Protein AF-Q684I2-F1 (afdb_monomer_lite)

Radius of gyration: 29.31 Å; chains: 1; bounding box: 50×59×82 Å

Foldseek 3Di:
DDPPPDDPDDPVRVVVVVVVVVVVVVPPPPPPPDDDDDDDDQDPDPPQPDPVSCVQSPPDDVPDDPDHPVVVCCCVPPVLVVVVVLVVVLLVVLVVDPPVVVSVVVVVVQVVQCVVDVNSVVLVVDPVNVVSRD

Organism: NCBI:txid284527

pLDDT: mean 80.52, std 16.26, range [40.41, 97.25]

Structure (mmCIF, N/CA/C/O backbone):
data_AF-Q684I2-F1
#
_entry.id   AF-Q684I2-F1
#
loop_
_atom_site.group_PDB
_atom_site.id
_atom_site.type_symbol
_atom_site.label_atom_id
_atom_site.label_alt_id
_atom_site.label_comp_id
_atom_site.label_asym_id
_atom_site.label_entity_id
_atom_site.label_seq_id
_atom_site.pdbx_PDB_ins_code
_atom_site.Cartn_x
_atom_site.Cartn_y
_atom_site.Cartn_z
_atom_site.occupancy
_atom_site.B_iso_or_equiv
_atom_site.auth_seq_id
_atom_site.auth_comp_id
_atom_site.auth_asym_id
_atom_site.auth_atom_id
_atom_site.pdbx_PDB_model_num
ATOM 1 N N . PHE A 1 1 ? 10.988 43.249 -61.646 1.00 43.66 1 PHE A N 1
ATOM 2 C CA . PHE A 1 1 ? 10.033 43.905 -60.737 1.00 43.66 1 PHE A CA 1
ATOM 3 C C . PHE A 1 1 ? 9.117 42.826 -60.209 1.00 43.66 1 PHE A C 1
ATOM 5 O O . PHE A 1 1 ? 8.347 42.276 -60.983 1.00 43.66 1 PHE A O 1
ATOM 12 N N . ASP A 1 2 ? 9.313 42.438 -58.954 1.00 40.41 2 ASP A N 1
ATOM 13 C CA . ASP A 1 2 ? 8.571 41.351 -58.323 1.00 40.41 2 ASP A CA 1
ATOM 14 C C . ASP A 1 2 ? 7.227 41.898 -57.821 1.00 40.41 2 ASP A C 1
ATOM 16 O O . ASP A 1 2 ? 7.178 42.724 -56.909 1.00 40.41 2 ASP A O 1
ATOM 20 N N . THR A 1 3 ? 6.132 41.533 -58.488 1.00 49.19 3 THR A N 1
ATOM 21 C CA . THR A 1 3 ? 4.787 42.095 -58.261 1.00 49.19 3 THR A CA 1
ATOM 22 C C . THR A 1 3 ? 4.098 41.551 -57.007 1.00 49.19 3 THR A C 1
ATOM 24 O O . THR A 1 3 ? 2.927 41.843 -56.779 1.00 49.19 3 THR A O 1
ATOM 27 N N . LEU A 1 4 ? 4.795 40.756 -56.190 1.00 54.59 4 LEU A N 1
ATOM 28 C CA . LEU A 1 4 ? 4.230 40.108 -55.004 1.00 54.59 4 LEU A CA 1
ATOM 29 C C . LEU A 1 4 ? 4.723 40.694 -53.672 1.00 54.59 4 LEU A C 1
ATOM 31 O O . LEU A 1 4 ? 4.200 40.323 -52.626 1.00 54.59 4 LEU A O 1
ATOM 35 N N . ALA A 1 5 ? 5.668 41.638 -53.689 1.00 51.72 5 ALA A N 1
ATOM 36 C CA . ALA A 1 5 ? 6.319 42.117 -52.467 1.00 51.72 5 ALA A CA 1
ATOM 37 C C . ALA A 1 5 ? 5.494 43.110 -51.615 1.00 51.72 5 ALA A C 1
ATOM 39 O O . ALA A 1 5 ? 5.886 43.381 -50.487 1.00 51.72 5 ALA A O 1
ATOM 40 N N . ASN A 1 6 ? 4.357 43.628 -52.103 1.00 52.03 6 ASN A N 1
ATOM 41 C CA . ASN A 1 6 ? 3.566 44.661 -51.409 1.00 52.03 6 ASN A CA 1
ATOM 42 C C . ASN A 1 6 ? 2.063 44.330 -51.332 1.00 52.03 6 ASN A C 1
ATOM 44 O O . ASN A 1 6 ? 1.220 45.148 -51.697 1.00 52.03 6 ASN A O 1
ATOM 48 N N . LYS A 1 7 ? 1.691 43.133 -50.863 1.00 59.06 7 LYS A N 1
ATOM 49 C CA . LYS A 1 7 ? 0.329 42.920 -50.340 1.00 59.06 7 LYS A CA 1
ATOM 50 C C . LYS A 1 7 ? 0.320 43.265 -48.852 1.00 59.06 7 LYS A C 1
ATOM 52 O O . LYS A 1 7 ? 0.638 42.429 -48.012 1.00 59.06 7 LYS A O 1
ATOM 57 N N . GLU A 1 8 ? -0.024 44.509 -48.530 1.00 61.91 8 GLU A N 1
ATOM 58 C CA . GLU A 1 8 ? -0.420 44.869 -47.168 1.00 61.91 8 GLU A CA 1
ATOM 59 C C . GLU A 1 8 ? -1.739 44.163 -46.846 1.00 61.91 8 GLU A C 1
ATOM 61 O O . GLU A 1 8 ? -2.807 44.543 -47.320 1.00 61.91 8 GLU A O 1
ATOM 66 N N . TYR A 1 9 ? -1.654 43.093 -46.062 1.00 63.72 9 TYR A N 1
ATOM 67 C CA . TYR A 1 9 ? -2.827 42.454 -45.482 1.00 63.72 9 TYR A CA 1
ATOM 68 C C . TYR A 1 9 ? -3.513 43.436 -44.527 1.00 63.72 9 TYR A C 1
ATOM 70 O O . TYR A 1 9 ? -2.856 44.014 -43.650 1.00 63.72 9 TYR A O 1
ATOM 78 N N . THR A 1 10 ? -4.826 43.611 -44.678 1.00 72.50 10 THR A N 1
ATOM 79 C CA . THR A 1 10 ? -5.649 44.351 -43.714 1.00 72.50 10 THR A CA 1
ATOM 80 C C . THR A 1 10 ? -5.561 43.701 -42.333 1.00 72.50 10 THR A C 1
ATOM 82 O O . THR A 1 10 ? -5.266 42.511 -42.207 1.00 72.50 10 THR A O 1
ATOM 85 N N . ALA A 1 11 ? -5.807 44.483 -41.277 1.00 71.44 11 ALA A N 1
ATOM 86 C CA . ALA A 1 11 ? -5.711 44.013 -39.892 1.00 71.44 11 ALA A CA 1
ATOM 87 C C . ALA A 1 11 ? -6.534 42.733 -39.641 1.00 71.44 11 ALA A C 1
ATOM 89 O O . ALA A 1 11 ? -6.063 41.820 -38.971 1.00 71.44 11 ALA A O 1
ATOM 90 N N . GLU A 1 12 ? -7.706 42.633 -40.270 1.00 71.62 12 GLU A N 1
ATOM 91 C CA . GLU A 1 12 ? -8.587 41.462 -40.206 1.00 71.62 12 GLU A CA 1
ATOM 92 C C . GLU A 1 12 ? -7.942 40.215 -40.828 1.00 71.62 12 GLU A C 1
ATOM 94 O O . GLU A 1 12 ? -7.958 39.150 -40.225 1.00 71.62 12 GLU A O 1
ATOM 99 N N . GLN A 1 13 ? -7.285 40.347 -41.985 1.00 74.19 13 GLN A N 1
ATOM 100 C CA . GLN A 1 13 ? -6.616 39.224 -42.652 1.00 74.19 13 GLN A CA 1
ATOM 101 C C . GLN A 1 13 ? -5.395 38.734 -41.870 1.00 74.19 13 GLN A C 1
ATOM 103 O O . GLN A 1 13 ? -5.129 37.535 -41.831 1.00 74.19 13 GLN A O 1
ATOM 108 N N . LYS A 1 14 ? -4.664 39.649 -41.218 1.00 75.75 14 LYS A N 1
ATOM 109 C CA . LYS A 1 14 ? -3.560 39.280 -40.322 1.00 75.75 14 LYS A CA 1
ATOM 110 C C . LYS A 1 14 ? -4.067 38.517 -39.102 1.00 75.75 14 LYS A C 1
ATOM 112 O O . LYS A 1 14 ? -3.460 37.519 -38.733 1.00 75.75 14 LYS A O 1
ATOM 117 N N . GLN A 1 15 ? -5.191 38.951 -38.530 1.00 74.31 15 GLN A N 1
ATOM 118 C CA . GLN A 1 15 ? -5.810 38.284 -37.390 1.00 74.31 15 GLN A CA 1
ATOM 119 C C . GLN A 1 15 ? -6.299 36.878 -37.755 1.00 74.31 15 GLN A C 1
ATOM 121 O O . GLN A 1 15 ? -6.036 35.939 -37.009 1.00 74.31 15 GLN A O 1
ATOM 126 N N . THR A 1 16 ? -6.952 36.708 -38.910 1.00 78.25 16 THR A N 1
ATOM 127 C CA . THR A 1 16 ? -7.384 35.382 -39.377 1.00 78.25 16 THR A CA 1
ATOM 128 C C . THR A 1 16 ? -6.192 34.460 -39.621 1.00 78.25 16 THR A C 1
ATOM 130 O O . THR A 1 16 ? -6.215 33.320 -39.172 1.00 78.25 16 THR A O 1
ATOM 133 N N . LEU A 1 17 ? -5.119 34.960 -40.244 1.00 77.69 17 LEU A N 1
ATOM 134 C CA . LEU A 1 17 ? -3.912 34.171 -40.506 1.00 77.69 17 LEU A CA 1
ATOM 135 C C . LEU A 1 17 ? -3.186 33.760 -39.212 1.00 77.69 17 LEU A C 1
ATOM 137 O O . LEU A 1 17 ? -2.697 32.638 -39.109 1.00 77.69 17 LEU A O 1
ATOM 141 N N . GLU A 1 18 ? -3.125 34.644 -38.211 1.00 76.94 18 GLU A N 1
ATOM 142 C CA . GLU A 1 18 ? -2.582 34.311 -36.887 1.00 76.94 18 GLU A CA 1
ATOM 143 C C . GLU A 1 18 ? -3.432 33.268 -36.163 1.00 76.94 18 GLU A C 1
ATOM 145 O O . GLU A 1 18 ? -2.894 32.391 -35.485 1.00 76.94 18 GLU A O 1
ATOM 150 N N . GLN A 1 19 ? -4.754 33.366 -36.286 1.00 77.50 19 GLN A N 1
ATOM 151 C CA . GLN A 1 19 ? -5.681 32.440 -35.651 1.00 77.50 19 GLN A CA 1
ATOM 152 C C . GLN A 1 19 ? -5.599 31.056 -36.303 1.00 77.50 19 GLN A C 1
ATOM 154 O O . GLN A 1 19 ? -5.478 30.066 -35.588 1.00 77.50 19 GLN A O 1
ATOM 159 N N . GLU A 1 20 ? -5.531 31.000 -37.634 1.00 76.75 20 GLU A N 1
ATOM 160 C CA . GLU A 1 20 ? -5.350 29.769 -38.408 1.00 76.75 20 GLU A CA 1
ATOM 161 C C . GLU A 1 20 ? -3.977 29.130 -38.142 1.00 76.75 20 GLU A C 1
ATOM 163 O O . GLU A 1 20 ? -3.891 27.923 -37.926 1.00 76.75 20 GLU A O 1
ATOM 168 N N . GLN A 1 21 ? -2.898 29.922 -38.038 1.00 73.19 21 GLN A N 1
ATOM 169 C CA . GLN A 1 21 ? -1.594 29.396 -37.615 1.00 73.19 21 GLN A CA 1
ATOM 170 C C . GLN A 1 21 ? -1.614 28.867 -36.182 1.00 73.19 21 GLN A C 1
ATOM 172 O O . GLN A 1 21 ? -1.035 27.814 -35.922 1.00 73.19 21 GLN A O 1
ATOM 177 N N . LYS A 1 22 ? -2.268 29.566 -35.245 1.00 71.81 22 LYS A N 1
ATOM 178 C CA . LYS A 1 22 ? -2.419 29.073 -33.870 1.00 71.81 22 LYS A CA 1
ATOM 179 C C . LYS A 1 22 ? -3.203 27.773 -33.832 1.00 71.81 22 LYS A C 1
ATOM 181 O O . LYS A 1 22 ? -2.825 26.891 -33.074 1.00 71.81 22 LYS A O 1
ATOM 186 N N . GLU A 1 23 ? -4.250 27.638 -34.635 1.00 70.38 23 GLU A N 1
ATOM 187 C CA . GLU A 1 23 ? -5.060 26.423 -34.716 1.00 70.38 23 GLU A CA 1
ATOM 188 C C . GLU A 1 23 ? -4.261 25.265 -35.336 1.00 70.38 23 GLU A C 1
ATOM 190 O O . GLU A 1 23 ? -4.273 24.157 -34.807 1.00 70.38 23 GLU A O 1
ATOM 195 N N . PHE A 1 24 ? -3.458 25.545 -36.367 1.00 68.56 24 PHE A N 1
ATOM 196 C CA . PHE A 1 24 ? -2.556 24.577 -36.996 1.00 68.56 24 PHE A CA 1
ATOM 197 C C . PHE A 1 24 ? -1.417 24.128 -36.064 1.00 68.56 24 PHE A C 1
ATOM 199 O O . PHE A 1 24 ? -1.087 22.949 -36.009 1.00 68.56 24 PHE A O 1
ATOM 206 N N . LEU A 1 25 ? -0.843 25.044 -35.279 1.00 64.94 25 LEU A N 1
ATOM 207 C CA . LEU A 1 25 ? 0.184 24.744 -34.270 1.00 64.94 25 LEU A CA 1
ATOM 208 C C . LEU A 1 25 ? -0.396 24.068 -33.017 1.00 64.94 25 LEU A C 1
ATOM 210 O O . LEU A 1 25 ? 0.332 23.389 -32.297 1.00 64.94 25 LEU A O 1
ATOM 214 N N . SER A 1 26 ? -1.694 24.257 -32.759 1.00 60.91 26 SER A N 1
ATOM 215 C CA . SER A 1 26 ? -2.433 23.605 -31.670 1.00 60.91 26 SER A CA 1
ATOM 216 C C . SER A 1 26 ? -2.895 22.195 -32.039 1.00 60.91 26 SER A C 1
ATOM 218 O O . SER A 1 26 ? -3.347 21.462 -31.160 1.00 60.91 26 SER A O 1
ATOM 220 N N . GLN A 1 27 ? -2.730 21.768 -33.298 1.00 56.75 27 GLN A N 1
ATOM 221 C CA . GLN A 1 27 ? -2.743 20.353 -33.668 1.00 56.75 27 GLN A CA 1
ATOM 222 C C . GLN A 1 27 ? -1.448 19.696 -33.175 1.00 56.75 27 GLN A C 1
ATOM 224 O O . GLN A 1 27 ? -0.614 19.222 -33.943 1.00 56.75 27 GLN A O 1
ATOM 229 N N . THR A 1 28 ? -1.265 19.642 -31.856 1.00 55.16 28 THR A N 1
ATOM 230 C CA . THR A 1 28 ? -0.472 18.574 -31.267 1.00 55.16 28 THR A CA 1
ATOM 231 C C . THR A 1 28 ? -1.235 17.289 -31.531 1.00 55.16 28 THR A C 1
ATOM 233 O O . THR A 1 28 ? -2.149 16.932 -30.789 1.00 55.16 28 THR A O 1
ATOM 236 N N . THR A 1 29 ? -0.879 16.598 -32.610 1.00 54.94 29 THR A N 1
ATOM 237 C CA . THR A 1 29 ? -1.124 15.166 -32.724 1.00 54.94 29 THR A CA 1
ATOM 238 C C . THR A 1 29 ? -0.325 14.539 -31.595 1.00 54.94 29 THR A C 1
ATOM 240 O O . THR A 1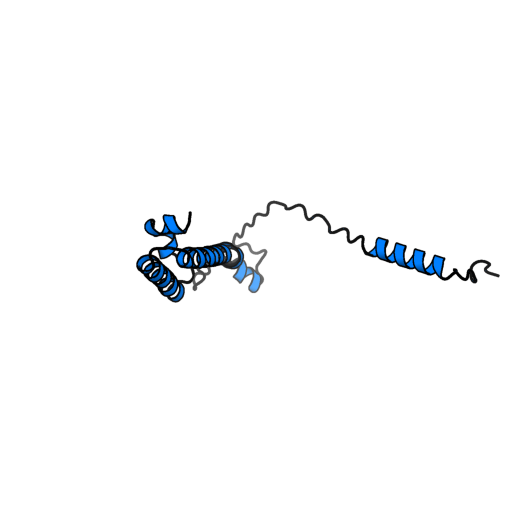 29 ? 0.861 14.25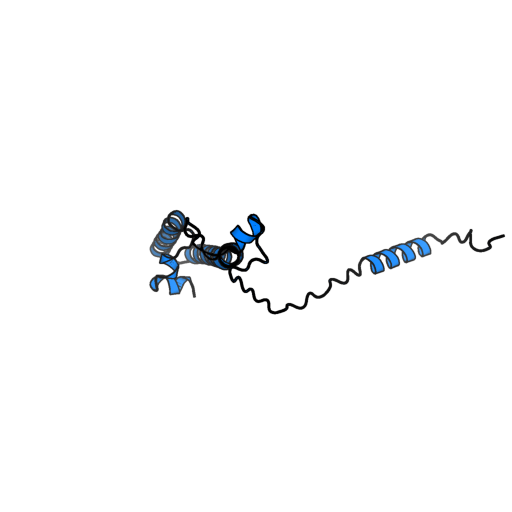5 -31.747 1.00 54.94 29 THR A O 1
ATOM 243 N N . THR A 1 30 ? -0.929 14.408 -30.416 1.00 54.22 30 THR A N 1
ATOM 244 C CA . THR A 1 30 ? -0.448 13.450 -29.430 1.00 54.22 30 THR A CA 1
ATOM 245 C C . THR A 1 30 ? -0.436 12.129 -30.187 1.00 54.22 30 THR A C 1
ATOM 247 O O . THR A 1 30 ? -1.513 11.712 -30.620 1.00 54.22 30 THR A O 1
ATOM 250 N N . PRO A 1 31 ? 0.725 11.511 -30.471 1.00 55.25 31 PRO A N 1
ATOM 251 C CA . PRO A 1 31 ? 0.692 10.154 -30.974 1.00 55.25 31 PRO A CA 1
ATOM 252 C C . PRO A 1 31 ? -0.075 9.367 -29.919 1.00 55.25 31 PRO A C 1
ATOM 254 O O . PRO A 1 31 ? 0.287 9.387 -28.741 1.00 55.25 31 PRO A O 1
ATOM 257 N N . GLU A 1 32 ? -1.197 8.783 -30.320 1.00 58.47 32 GLU A N 1
ATOM 258 C CA . GLU A 1 32 ? -1.885 7.799 -29.508 1.00 58.47 32 GLU A CA 1
ATOM 259 C C . GLU A 1 32 ? -0.858 6.686 -29.299 1.00 58.47 32 GLU A C 1
ATOM 261 O O . GLU A 1 32 ? -0.501 5.963 -30.227 1.00 58.47 32 GLU A O 1
ATOM 266 N N . LEU A 1 33 ? -0.232 6.673 -28.121 1.00 63.06 33 LEU A N 1
ATOM 267 C CA . LEU A 1 33 ? 0.680 5.610 -27.743 1.00 63.06 33 LEU A CA 1
ATOM 268 C C . LEU A 1 33 ? -0.203 4.391 -27.511 1.00 63.06 33 LEU A C 1
ATOM 270 O O . LEU A 1 33 ? -0.744 4.213 -26.420 1.00 63.06 33 LEU A O 1
ATOM 274 N N . GLU A 1 34 ? -0.394 3.592 -28.556 1.00 79.31 34 GLU A N 1
ATOM 275 C CA . GLU A 1 34 ? -0.939 2.253 -28.401 1.00 79.31 34 GLU A CA 1
ATOM 276 C C . GLU A 1 34 ? -0.014 1.498 -27.442 1.00 79.31 34 GLU A C 1
ATOM 278 O O . GLU A 1 34 ? 1.202 1.422 -27.644 1.00 79.31 34 GLU A O 1
ATOM 283 N N . ALA A 1 35 ? -0.581 1.021 -26.336 1.00 84.06 35 ALA A N 1
ATOM 284 C CA . ALA A 1 35 ? 0.160 0.208 -25.391 1.00 84.06 35 ALA A CA 1
ATOM 285 C C . ALA A 1 35 ? 0.498 -1.140 -26.048 1.00 84.06 35 ALA A C 1
ATOM 287 O O . ALA A 1 35 ? -0.373 -1.761 -26.655 1.00 84.06 35 ALA A O 1
ATOM 288 N N . ASP A 1 36 ? 1.747 -1.580 -25.902 1.00 91.00 36 ASP A N 1
ATOM 289 C CA . ASP A 1 36 ? 2.231 -2.889 -26.350 1.00 91.00 36 ASP A CA 1
ATOM 290 C C . ASP A 1 36 ? 2.703 -3.715 -25.146 1.00 91.00 36 ASP A C 1
ATOM 292 O O . ASP A 1 36 ? 3.160 -3.168 -24.133 1.00 91.00 36 ASP A O 1
ATOM 296 N N . ASP A 1 37 ? 2.605 -5.035 -25.263 1.00 92.19 37 ASP A N 1
ATOM 297 C CA . ASP A 1 37 ? 2.986 -5.965 -24.206 1.00 92.19 37 ASP A CA 1
ATOM 298 C C . ASP A 1 37 ? 4.514 -6.137 -24.166 1.00 92.19 37 ASP A C 1
ATOM 300 O O . ASP A 1 37 ? 5.139 -6.713 -25.058 1.00 92.19 37 ASP A O 1
ATOM 304 N N . GLY A 1 38 ? 5.141 -5.661 -23.087 1.00 88.19 38 GLY A N 1
ATOM 305 C CA . GLY A 1 38 ? 6.586 -5.772 -22.869 1.00 88.19 38 GLY A CA 1
ATOM 306 C C . GLY A 1 38 ? 6.993 -6.996 -22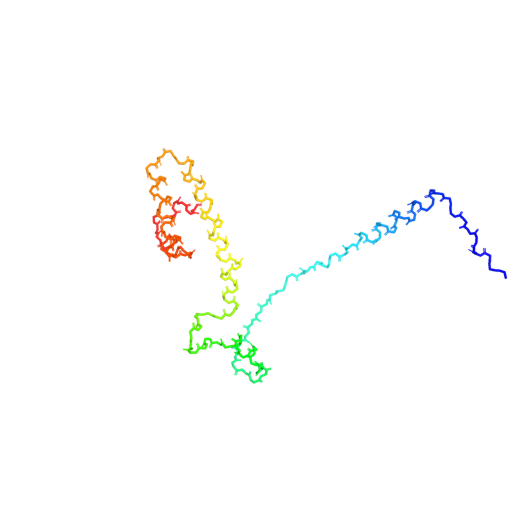.039 1.00 88.19 38 GLY A C 1
ATOM 307 O O . GLY A 1 38 ? 6.397 -7.285 -21.003 1.00 88.19 38 GLY A O 1
ATOM 308 N N . PHE A 1 39 ? 8.079 -7.675 -22.428 1.00 91.25 39 PHE A N 1
ATOM 309 C CA . PHE A 1 39 ? 8.705 -8.748 -21.644 1.00 91.25 39 PHE A CA 1
ATOM 310 C C . PHE A 1 39 ? 10.230 -8.589 -21.589 1.00 91.25 39 PHE A C 1
ATOM 312 O O . PHE A 1 39 ? 10.863 -8.207 -22.572 1.00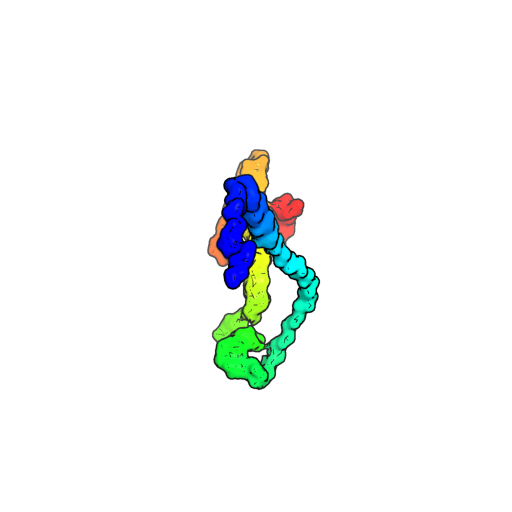 91.25 39 PHE A O 1
ATOM 319 N N . ILE A 1 40 ? 10.830 -8.891 -20.433 1.00 85.50 40 ILE A N 1
ATOM 320 C CA . ILE A 1 40 ? 12.270 -8.746 -20.183 1.00 85.50 40 ILE A CA 1
ATOM 321 C C . ILE A 1 40 ? 12.851 -10.101 -19.770 1.00 85.50 40 ILE A C 1
ATOM 323 O O . ILE A 1 40 ? 12.364 -10.734 -18.837 1.00 85.50 40 ILE A O 1
ATOM 327 N N . VAL A 1 41 ? 13.941 -10.511 -20.427 1.00 83.69 41 VAL A N 1
ATOM 328 C CA . VAL A 1 41 ? 14.767 -11.661 -20.027 1.00 83.69 41 VAL A CA 1
ATOM 329 C C . VAL A 1 41 ? 16.185 -11.186 -19.778 1.00 83.69 41 VAL A C 1
ATOM 331 O O . VAL A 1 41 ? 16.855 -10.704 -20.689 1.00 83.69 41 VAL A O 1
ATOM 334 N N . THR A 1 42 ? 16.672 -11.379 -18.560 1.00 73.75 42 THR A N 1
ATOM 335 C CA . THR A 1 42 ? 18.060 -11.108 -18.181 1.00 73.75 42 THR A CA 1
ATOM 336 C C . THR A 1 42 ? 18.748 -12.415 -17.797 1.00 73.75 42 THR A C 1
ATOM 338 O O . THR A 1 42 ? 18.798 -12.822 -16.641 1.00 73.75 42 THR A O 1
ATOM 341 N N . SER A 1 43 ? 19.300 -13.110 -18.793 1.00 70.06 43 SER A N 1
ATOM 342 C CA . SER A 1 43 ? 20.338 -14.121 -18.556 1.00 70.06 43 SER A CA 1
ATOM 343 C C . SER A 1 43 ? 21.691 -13.420 -18.453 1.00 70.06 43 SER A C 1
ATOM 345 O O . SER A 1 43 ? 21.928 -12.497 -19.233 1.00 70.06 43 SER A O 1
ATOM 347 N N . ALA A 1 44 ? 22.587 -13.869 -17.568 1.00 60.06 44 ALA A N 1
ATOM 348 C CA . ALA A 1 44 ? 23.959 -13.363 -17.462 1.00 60.06 44 ALA A CA 1
ATOM 349 C C . ALA A 1 44 ? 24.725 -13.582 -18.785 1.00 60.06 44 ALA A C 1
ATOM 351 O O . ALA A 1 44 ? 25.417 -14.580 -18.967 1.00 60.06 44 ALA A O 1
ATOM 352 N N . SER A 1 45 ? 24.544 -12.682 -19.751 1.00 51.06 45 SER A N 1
ATOM 353 C CA . SER A 1 45 ? 25.144 -12.756 -21.079 1.00 51.06 45 SER A CA 1
ATOM 354 C C . SER A 1 45 ? 26.144 -11.620 -21.266 1.00 51.06 45 SER A C 1
ATOM 356 O O . SER A 1 45 ? 25.942 -10.492 -20.813 1.00 51.06 45 SER A O 1
ATOM 358 N N . PHE A 1 46 ? 27.225 -11.928 -21.979 1.00 52.59 46 PHE A N 1
ATOM 359 C CA . PHE A 1 46 ? 28.359 -11.043 -22.257 1.00 52.59 46 PHE A CA 1
ATOM 360 C C . PHE A 1 46 ? 28.013 -9.774 -23.072 1.00 52.59 46 PHE A C 1
ATOM 362 O O . PHE A 1 46 ? 28.881 -8.937 -23.304 1.00 52.59 46 PHE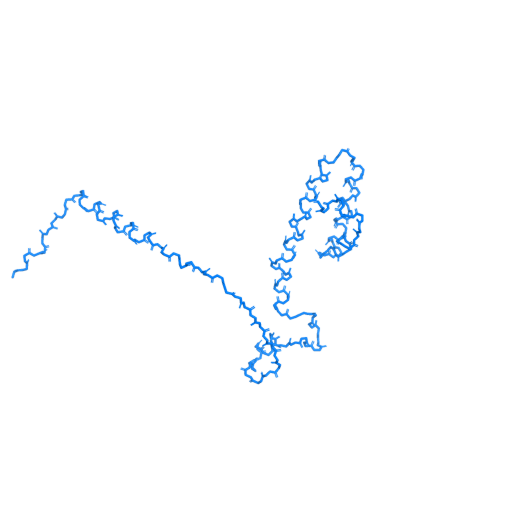 A O 1
ATOM 369 N N . ALA A 1 47 ? 26.768 -9.612 -23.537 1.00 59.00 47 ALA A N 1
ATOM 370 C CA . ALA A 1 47 ? 26.357 -8.472 -24.362 1.00 59.00 47 ALA A CA 1
ATOM 371 C C . ALA A 1 47 ? 26.040 -7.201 -23.546 1.00 59.00 47 ALA A C 1
ATOM 373 O O . ALA A 1 47 ? 26.077 -6.099 -24.087 1.00 59.00 47 ALA A O 1
ATOM 374 N N . GLN A 1 48 ? 25.768 -7.331 -22.242 1.00 61.19 48 GLN A N 1
ATOM 375 C CA . GLN A 1 48 ? 25.464 -6.217 -21.331 1.00 61.19 48 GLN A CA 1
ATOM 376 C C . GLN A 1 48 ? 26.557 -6.034 -20.263 1.00 61.19 48 GLN A C 1
ATOM 378 O O . GLN A 1 48 ? 26.273 -5.777 -19.100 1.00 61.19 48 GLN A O 1
ATOM 383 N N . SER A 1 49 ? 27.827 -6.178 -20.651 1.00 61.81 49 SER A N 1
ATOM 384 C CA . SER A 1 49 ? 28.960 -6.267 -19.714 1.00 61.81 49 SER A CA 1
ATOM 385 C C . SER A 1 49 ? 29.575 -4.937 -19.269 1.00 61.81 49 SER A C 1
ATOM 387 O O . SER A 1 49 ? 30.642 -4.940 -18.651 1.00 61.81 49 SER A O 1
ATOM 389 N N . THR A 1 50 ? 28.950 -3.790 -19.553 1.00 75.06 50 THR A N 1
ATOM 390 C CA . THR A 1 50 ? 29.412 -2.542 -18.926 1.00 75.06 50 THR A CA 1
ATOM 391 C C . THR A 1 50 ? 29.131 -2.607 -17.422 1.00 75.06 50 THR A C 1
ATOM 393 O O . THR A 1 50 ? 28.113 -3.175 -17.033 1.00 75.06 50 THR A O 1
ATOM 396 N N . PRO A 1 51 ? 29.982 -2.040 -16.548 1.00 72.19 51 PRO A N 1
ATOM 397 C CA . PRO A 1 51 ? 29.843 -2.217 -15.099 1.00 72.19 51 PRO A CA 1
ATOM 398 C C . PRO A 1 51 ? 28.444 -1.883 -14.557 1.00 72.19 51 PRO A C 1
ATOM 400 O O . PRO A 1 51 ? 27.893 -2.646 -13.767 1.00 72.19 51 PRO A O 1
ATOM 403 N N . SER A 1 52 ? 27.832 -0.795 -15.037 1.00 73.94 52 SER A N 1
ATOM 404 C CA . SER A 1 52 ? 26.471 -0.404 -14.649 1.00 73.94 52 SER A CA 1
ATOM 405 C C . SER A 1 52 ? 25.405 -1.365 -15.176 1.00 73.94 52 SER A C 1
ATOM 407 O O . SER A 1 52 ? 24.472 -1.694 -14.451 1.00 73.94 52 SER A O 1
ATOM 409 N N . MET A 1 53 ? 25.542 -1.847 -16.415 1.00 74.12 53 MET A N 1
ATOM 410 C CA . MET A 1 53 ? 24.594 -2.809 -16.983 1.00 74.12 53 MET A CA 1
ATOM 411 C C . MET A 1 53 ? 24.730 -4.181 -16.327 1.00 74.12 53 MET A C 1
ATOM 413 O O . MET A 1 53 ? 23.716 -4.808 -16.056 1.00 74.12 53 MET A O 1
ATOM 417 N N . SER A 1 54 ? 25.941 -4.599 -15.960 1.00 67.62 54 SER A N 1
ATOM 418 C CA . SER A 1 54 ? 26.182 -5.799 -15.156 1.00 67.62 54 SER A CA 1
ATOM 419 C C . SER A 1 54 ? 25.575 -5.684 -13.753 1.00 67.62 54 SER A C 1
ATOM 421 O O . SER A 1 54 ? 25.041 -6.666 -13.249 1.00 67.62 54 SER A O 1
ATOM 423 N N . ALA A 1 55 ? 25.602 -4.499 -13.129 1.00 71.50 55 ALA A N 1
ATOM 424 C CA . ALA A 1 55 ? 24.965 -4.270 -11.828 1.00 71.50 55 ALA A CA 1
ATOM 425 C C . ALA A 1 55 ? 23.424 -4.295 -11.896 1.00 71.50 55 ALA A C 1
ATOM 427 O O . ALA A 1 55 ? 22.776 -4.750 -10.956 1.00 71.50 55 ALA A O 1
ATOM 428 N N . LEU A 1 56 ? 22.832 -3.829 -13.003 1.00 73.94 56 LEU A N 1
ATOM 429 C CA . LEU A 1 56 ? 21.380 -3.852 -13.237 1.00 73.94 56 LEU A CA 1
ATOM 430 C C . LEU A 1 56 ? 20.876 -5.212 -13.751 1.00 73.94 56 LEU A C 1
ATOM 432 O O . LEU A 1 56 ? 19.766 -5.618 -13.421 1.00 73.94 56 LEU A O 1
ATOM 436 N N . SER A 1 57 ? 21.691 -5.911 -14.546 1.00 67.44 57 SER A N 1
ATOM 437 C CA . SER A 1 57 ? 21.438 -7.261 -15.070 1.00 67.44 57 SER A CA 1
ATOM 438 C C . SER A 1 57 ? 21.767 -8.354 -14.054 1.00 67.44 57 SER A C 1
ATOM 440 O O . SER A 1 57 ? 21.446 -9.521 -14.294 1.00 67.44 57 SER A O 1
ATOM 442 N N . GLY A 1 58 ? 22.443 -8.003 -12.958 1.00 58.06 58 GLY A N 1
ATOM 443 C CA . GLY A 1 58 ? 22.750 -8.900 -11.861 1.00 58.06 58 GLY A CA 1
ATOM 444 C C . GLY A 1 58 ? 21.460 -9.426 -11.256 1.00 58.06 58 GLY A C 1
ATOM 445 O O . GLY A 1 58 ? 20.843 -8.777 -10.415 1.00 58.06 58 GLY A O 1
ATOM 446 N N . ASN A 1 59 ? 21.059 -10.617 -11.693 1.00 55.16 59 ASN A N 1
ATOM 447 C CA . ASN A 1 59 ? 20.112 -11.442 -10.975 1.00 55.16 59 ASN A CA 1
ATOM 448 C C . ASN A 1 59 ? 20.743 -11.712 -9.608 1.00 55.16 59 ASN A C 1
ATOM 450 O O . ASN A 1 59 ? 21.626 -12.557 -9.511 1.00 55.16 59 ASN A O 1
ATOM 454 N N . ILE A 1 60 ? 20.330 -10.947 -8.595 1.00 55.84 60 ILE A N 1
ATOM 455 C CA . ILE A 1 60 ? 20.680 -11.157 -7.190 1.00 55.84 60 ILE A CA 1
ATOM 456 C C . ILE A 1 60 ? 22.203 -11.306 -7.013 1.00 55.84 60 ILE A C 1
ATOM 458 O O . ILE A 1 60 ? 22.731 -12.411 -6.890 1.00 55.84 60 ILE A O 1
ATOM 462 N N . SER A 1 61 ? 22.944 -10.189 -7.026 1.00 47.78 61 SER A N 1
ATOM 463 C CA . SER A 1 61 ? 24.336 -10.224 -6.557 1.00 47.78 61 SER A CA 1
ATOM 464 C C . SER A 1 61 ? 24.382 -10.941 -5.195 1.00 47.78 61 SER A C 1
ATOM 466 O O . SER A 1 61 ? 23.535 -10.633 -4.347 1.00 47.78 61 SER A O 1
ATOM 468 N N . PRO A 1 62 ? 25.335 -11.862 -4.941 1.00 53.81 62 PRO A N 1
ATOM 469 C CA . PRO A 1 62 ? 25.412 -12.611 -3.680 1.00 53.81 62 PRO A CA 1
ATOM 470 C C . PRO A 1 62 ? 25.597 -11.715 -2.442 1.00 53.81 62 PRO A C 1
ATOM 472 O O . PRO A 1 62 ? 25.523 -12.199 -1.317 1.00 53.81 62 PRO A O 1
ATOM 475 N N . ASP A 1 63 ? 25.807 -10.414 -2.650 1.00 51.56 63 ASP A N 1
ATOM 476 C CA . ASP A 1 63 ? 26.330 -9.477 -1.667 1.00 51.56 63 ASP A CA 1
ATOM 477 C C . ASP A 1 63 ? 25.320 -8.480 -1.071 1.00 51.56 63 ASP A C 1
ATOM 479 O O . ASP A 1 63 ? 25.788 -7.547 -0.429 1.00 51.56 63 ASP A O 1
ATOM 483 N N . SER A 1 64 ? 23.987 -8.630 -1.262 1.00 60.88 64 SER A N 1
ATOM 484 C CA . SER A 1 64 ? 22.885 -7.958 -0.489 1.00 60.88 64 SER A CA 1
ATOM 485 C C . SER A 1 64 ? 21.641 -7.571 -1.325 1.00 60.88 64 SER A C 1
ATOM 487 O O . SER A 1 64 ? 20.641 -7.099 -0.782 1.00 60.88 64 SER A O 1
ATOM 489 N N . GLN A 1 65 ? 21.627 -7.757 -2.651 1.00 62.53 65 GLN A N 1
ATOM 490 C CA . GLN A 1 65 ? 20.420 -7.433 -3.432 1.00 62.53 65 GLN A CA 1
ATOM 491 C C . GLN A 1 65 ? 19.291 -8.429 -3.136 1.00 62.53 65 GLN A C 1
ATOM 493 O O . GLN A 1 65 ? 19.459 -9.625 -3.321 1.00 62.53 65 GLN A O 1
ATOM 498 N N . THR A 1 66 ? 18.125 -7.943 -2.702 1.00 74.88 66 THR A N 1
ATOM 499 C CA . THR A 1 66 ? 16.953 -8.785 -2.382 1.00 74.88 66 THR A CA 1
ATOM 500 C C . THR A 1 66 ? 15.928 -8.877 -3.517 1.00 74.88 66 THR A C 1
ATOM 502 O O . THR A 1 66 ? 15.062 -9.747 -3.485 1.00 74.88 66 THR A O 1
ATOM 505 N N . SER A 1 67 ? 16.008 -7.994 -4.520 1.00 80.56 67 SER A N 1
ATOM 506 C CA . SER A 1 67 ? 15.138 -7.979 -5.705 1.00 80.56 67 SER A CA 1
ATOM 507 C C . SER A 1 67 ? 15.829 -7.310 -6.896 1.00 80.56 67 SER A C 1
ATOM 509 O O . SER A 1 67 ? 16.653 -6.413 -6.700 1.00 80.56 67 SER A O 1
ATOM 511 N N . ASP A 1 68 ? 15.457 -7.689 -8.121 1.00 86.31 68 ASP A N 1
ATOM 512 C CA . ASP A 1 68 ? 15.916 -7.019 -9.340 1.00 86.31 68 ASP A CA 1
ATOM 513 C C . ASP A 1 68 ? 15.331 -5.587 -9.470 1.00 86.31 68 ASP A C 1
ATOM 515 O O . ASP A 1 68 ? 14.347 -5.248 -8.794 1.00 86.31 68 ASP A O 1
ATOM 519 N N . PRO A 1 69 ? 15.920 -4.719 -10.318 1.00 86.69 69 PRO A N 1
ATOM 520 C CA . PRO A 1 69 ? 15.470 -3.336 -10.474 1.00 86.69 69 PRO A CA 1
ATOM 521 C C . PRO A 1 69 ? 14.026 -3.179 -10.967 1.00 86.69 69 PRO A C 1
ATOM 523 O O . PRO A 1 69 ? 13.368 -2.223 -10.561 1.00 86.69 69 PRO A O 1
ATOM 526 N N . ILE A 1 70 ? 13.520 -4.092 -11.804 1.00 89.75 70 ILE A N 1
ATOM 527 C CA . ILE A 1 70 ? 12.151 -4.026 -12.335 1.00 89.75 70 ILE A CA 1
ATOM 528 C C . ILE A 1 70 ? 11.160 -4.360 -11.222 1.00 89.75 70 ILE A C 1
ATOM 530 O O . ILE A 1 70 ? 10.242 -3.581 -10.963 1.00 89.75 70 ILE A O 1
ATOM 534 N N . THR A 1 71 ? 11.394 -5.448 -10.485 1.00 89.31 71 THR A N 1
ATOM 535 C CA . THR A 1 71 ? 10.581 -5.813 -9.316 1.00 89.31 71 THR A CA 1
ATOM 536 C C . THR A 1 71 ? 10.577 -4.701 -8.268 1.00 89.31 71 THR A C 1
ATOM 538 O O . THR A 1 71 ? 9.527 -4.370 -7.710 1.00 89.31 71 THR A O 1
ATOM 541 N N . LYS A 1 72 ? 11.738 -4.082 -8.009 1.00 89.88 72 LYS A N 1
ATOM 542 C CA . LYS A 1 72 ? 11.836 -2.943 -7.089 1.00 89.88 72 LYS A CA 1
ATOM 543 C C . LYS A 1 72 ? 11.028 -1.745 -7.590 1.00 89.88 72 LYS A C 1
ATOM 545 O O . LYS A 1 72 ? 10.259 -1.186 -6.813 1.00 89.88 72 LYS A O 1
ATOM 550 N N . ALA A 1 73 ? 11.165 -1.386 -8.867 1.00 90.38 73 ALA A N 1
ATOM 551 C CA . ALA A 1 73 ? 10.441 -0.267 -9.458 1.00 90.38 73 ALA A CA 1
ATOM 552 C C . ALA A 1 73 ? 8.925 -0.468 -9.354 1.00 90.38 73 ALA A C 1
ATOM 554 O O . ALA A 1 73 ? 8.244 0.407 -8.835 1.00 90.38 73 ALA A O 1
ATOM 555 N N . VAL A 1 74 ? 8.405 -1.642 -9.730 1.00 93.25 74 VAL A N 1
ATOM 556 C CA . VAL A 1 74 ? 6.970 -1.960 -9.609 1.00 93.25 74 VAL A CA 1
ATOM 557 C C . VAL A 1 74 ? 6.496 -1.867 -8.156 1.00 93.25 74 VAL A C 1
ATOM 559 O O . VAL A 1 74 ? 5.416 -1.337 -7.883 1.00 93.25 74 VAL A O 1
ATOM 562 N N . ARG A 1 75 ? 7.304 -2.338 -7.195 1.00 92.56 75 ARG A N 1
ATOM 563 C CA . ARG A 1 75 ? 6.969 -2.220 -5.771 1.00 92.56 75 ARG A CA 1
ATOM 564 C C . ARG A 1 75 ? 6.876 -0.762 -5.324 1.00 92.56 75 ARG A C 1
ATOM 566 O O . ARG A 1 75 ? 5.947 -0.422 -4.601 1.00 92.56 75 ARG A O 1
ATOM 573 N N . GLU A 1 76 ? 7.824 0.074 -5.729 1.00 91.31 76 GLU A N 1
ATOM 574 C CA . GLU A 1 76 ? 7.921 1.469 -5.289 1.00 91.31 76 GLU A CA 1
ATOM 575 C C . GLU A 1 76 ? 6.931 2.400 -5.996 1.00 91.31 76 GLU A C 1
ATOM 577 O O . GLU A 1 76 ? 6.448 3.337 -5.368 1.00 91.31 76 GLU A O 1
ATOM 582 N N . THR A 1 77 ? 6.608 2.156 -7.269 1.00 93.31 77 THR A N 1
ATOM 583 C CA . THR A 1 77 ? 5.774 3.070 -8.069 1.00 93.31 77 THR A CA 1
ATOM 584 C C . THR A 1 77 ? 4.319 2.640 -8.191 1.00 93.31 77 THR A C 1
ATOM 586 O O . THR A 1 77 ? 3.470 3.492 -8.433 1.00 93.31 77 THR A O 1
ATOM 589 N N . ILE A 1 78 ? 4.013 1.350 -8.016 1.00 94.31 78 ILE A N 1
ATOM 590 C CA . ILE A 1 78 ? 2.649 0.825 -8.159 1.00 94.31 78 ILE A CA 1
ATOM 591 C C . ILE A 1 78 ? 2.145 0.257 -6.835 1.00 94.31 78 ILE A C 1
ATOM 593 O O . ILE A 1 78 ? 1.185 0.775 -6.270 1.00 94.31 78 ILE A O 1
ATOM 597 N N . ILE A 1 79 ? 2.806 -0.779 -6.309 1.00 95.19 79 ILE A N 1
ATOM 598 C CA . ILE A 1 79 ? 2.267 -1.555 -5.180 1.00 95.19 79 ILE A CA 1
ATOM 599 C C . ILE A 1 79 ? 2.220 -0.717 -3.900 1.00 95.19 79 ILE A C 1
ATOM 601 O O . ILE A 1 79 ? 1.200 -0.697 -3.215 1.00 95.19 79 ILE A O 1
ATOM 605 N N . GLN A 1 80 ? 3.314 -0.034 -3.554 1.00 93.69 80 GLN A N 1
ATOM 606 C CA . GLN A 1 80 ? 3.364 0.764 -2.332 1.00 93.69 80 GLN A CA 1
ATOM 607 C C . GLN A 1 80 ? 2.403 1.964 -2.401 1.00 93.69 80 GLN A C 1
ATOM 609 O O . GLN A 1 80 ? 1.611 2.101 -1.476 1.00 93.69 80 GLN A O 1
ATOM 614 N N . PRO A 1 81 ? 2.334 2.745 -3.499 1.00 97.00 81 PRO A N 1
ATOM 615 C CA . PRO A 1 81 ? 1.329 3.799 -3.620 1.00 97.00 81 PRO A CA 1
ATOM 616 C C . PRO A 1 81 ? -0.115 3.291 -3.558 1.00 97.00 81 PRO A C 1
ATOM 618 O O . PRO A 1 81 ? -0.966 3.951 -2.969 1.00 97.00 81 PRO A O 1
ATOM 621 N N . GLN A 1 82 ? -0.422 2.118 -4.124 1.00 96.75 82 GLN A N 1
ATOM 622 C CA . GLN A 1 82 ? -1.752 1.511 -3.979 1.00 96.75 82 GLN A CA 1
ATOM 623 C C . GLN A 1 82 ? -2.078 1.210 -2.512 1.00 96.75 82 GLN A C 1
ATOM 625 O O . GLN A 1 82 ? -3.168 1.542 -2.048 1.00 96.75 82 GLN A O 1
ATOM 630 N N . LYS A 1 83 ? -1.126 0.629 -1.773 1.00 95.88 83 LYS A N 1
ATOM 631 C CA . LYS A 1 83 ? -1.274 0.370 -0.335 1.00 95.88 83 LYS A CA 1
ATOM 632 C C . LYS A 1 83 ? -1.428 1.660 0.466 1.00 95.88 83 LYS A C 1
ATOM 634 O O . LYS A 1 83 ? -2.310 1.730 1.313 1.00 95.88 83 LYS A O 1
ATOM 639 N N . ASP A 1 84 ? -0.613 2.670 0.184 1.00 95.12 84 ASP A N 1
ATOM 640 C CA . ASP A 1 84 ? -0.636 3.945 0.900 1.00 95.12 84 ASP A CA 1
ATOM 641 C C . ASP A 1 84 ? -1.990 4.649 0.712 1.00 95.12 84 ASP A C 1
ATOM 643 O O . ASP A 1 84 ? -2.622 5.036 1.693 1.00 95.12 84 ASP A O 1
ATOM 647 N N . ASN A 1 85 ? -2.490 4.716 -0.529 1.00 96.94 85 ASN A N 1
ATOM 648 C CA . ASN A 1 85 ? -3.806 5.288 -0.833 1.00 96.94 85 ASN A CA 1
ATOM 649 C C . ASN A 1 85 ? -4.949 4.526 -0.146 1.00 96.94 85 ASN A C 1
ATOM 651 O O . ASN A 1 85 ? -5.872 5.143 0.387 1.00 96.94 85 ASN A O 1
ATOM 655 N N . LEU A 1 86 ? -4.892 3.191 -0.144 1.00 97.25 86 LEU A N 1
ATOM 656 C CA . LEU A 1 86 ? -5.887 2.362 0.536 1.00 97.25 86 LEU A CA 1
ATOM 657 C C . LEU A 1 86 ? -5.893 2.635 2.044 1.00 97.25 86 LEU A C 1
ATOM 659 O O . LEU A 1 86 ? -6.948 2.838 2.633 1.00 97.25 86 LEU A O 1
ATOM 663 N N . ILE A 1 87 ? -4.721 2.712 2.668 1.00 96.75 87 ILE A N 1
ATOM 664 C CA . ILE A 1 87 ? -4.603 2.997 4.101 1.00 96.75 87 ILE A CA 1
ATOM 665 C C . ILE A 1 87 ? -5.104 4.402 4.436 1.00 96.75 87 ILE A C 1
ATOM 667 O O . ILE A 1 87 ? -5.793 4.579 5.439 1.00 96.75 87 ILE A O 1
ATOM 671 N N . GLU A 1 88 ? -4.816 5.402 3.602 1.00 96.38 88 GLU A N 1
ATOM 672 C CA . GLU A 1 88 ? -5.389 6.738 3.777 1.00 96.38 88 GLU A CA 1
ATOM 673 C C . GLU A 1 88 ? -6.919 6.729 3.728 1.00 96.38 88 GLU A C 1
ATOM 675 O O . GLU A 1 88 ? -7.556 7.468 4.483 1.00 96.38 88 GLU A O 1
ATOM 680 N N . GLN A 1 89 ? -7.514 5.904 2.863 1.00 97.19 89 GLN A N 1
ATOM 681 C CA . GLN A 1 89 ? -8.963 5.749 2.796 1.00 97.19 89 GLN A CA 1
ATOM 682 C C . GLN A 1 89 ? -9.514 5.065 4.053 1.00 97.19 89 GLN A C 1
ATOM 684 O O . GLN A 1 89 ? -10.415 5.611 4.685 1.00 97.19 89 GLN A O 1
ATOM 689 N N . ILE A 1 90 ? -8.890 3.973 4.499 1.00 96.31 90 ILE A N 1
ATOM 690 C CA . ILE A 1 90 ? -9.256 3.276 5.741 1.00 96.31 90 ILE A CA 1
ATOM 691 C C . ILE A 1 90 ? -9.240 4.239 6.932 1.00 96.31 90 ILE A C 1
ATOM 693 O O . ILE A 1 90 ? -10.174 4.273 7.725 1.00 96.31 90 ILE A O 1
ATOM 697 N N . LEU A 1 91 ? -8.210 5.080 7.051 1.00 95.88 91 LEU A N 1
ATOM 698 C CA . LEU A 1 91 ? -8.122 6.065 8.133 1.00 95.88 91 LEU A CA 1
ATOM 699 C C . LEU A 1 91 ? -9.251 7.110 8.087 1.00 95.88 91 LEU A C 1
ATOM 701 O O . LEU A 1 91 ? -9.694 7.566 9.145 1.00 95.88 91 LEU A O 1
ATOM 705 N N . LYS A 1 92 ? -9.728 7.487 6.893 1.00 96.44 92 LYS A N 1
ATOM 706 C CA . LYS A 1 92 ? -10.899 8.367 6.735 1.00 96.44 92 LYS A CA 1
ATOM 707 C C . LYS A 1 92 ? -12.184 7.655 7.151 1.00 96.44 92 LYS A C 1
ATOM 709 O O . LYS A 1 92 ? -12.994 8.255 7.854 1.00 96.44 92 LYS A O 1
ATOM 714 N N . ASP A 1 93 ? -12.341 6.391 6.779 1.00 95.12 93 ASP A N 1
ATOM 715 C CA . ASP A 1 93 ? -13.538 5.606 7.090 1.00 95.12 93 ASP A CA 1
ATOM 716 C C . ASP A 1 93 ? -13.629 5.292 8.590 1.00 95.12 93 ASP A C 1
ATOM 718 O O . ASP A 1 93 ? -14.694 5.432 9.195 1.00 95.12 93 ASP A O 1
ATOM 722 N N . LEU A 1 94 ? -12.493 5.011 9.239 1.00 95.00 94 LEU A N 1
ATOM 723 C CA . LEU A 1 94 ? -12.404 4.883 10.696 1.00 95.00 94 LEU A CA 1
ATOM 724 C C . LEU A 1 94 ? -12.846 6.165 11.417 1.00 95.00 94 LEU A C 1
ATOM 726 O O . LEU A 1 94 ? -13.475 6.091 12.470 1.00 95.00 94 LEU A O 1
ATOM 730 N N . ALA A 1 95 ? -12.573 7.348 10.857 1.00 93.12 95 ALA A N 1
ATOM 731 C CA . ALA A 1 95 ? -13.027 8.609 11.445 1.00 93.12 95 ALA A CA 1
ATOM 732 C C . ALA A 1 95 ? -14.555 8.802 11.365 1.00 93.12 95 ALA A C 1
ATOM 734 O O . ALA A 1 95 ? -15.111 9.580 12.145 1.00 93.12 95 ALA A O 1
ATOM 735 N N . ALA A 1 96 ? -15.231 8.104 10.446 1.00 94.44 96 ALA A N 1
ATOM 736 C CA . ALA A 1 96 ? -16.686 8.098 10.306 1.00 94.44 96 ALA A CA 1
ATOM 737 C C . ALA A 1 96 ? -17.374 6.987 11.126 1.00 94.44 96 ALA A C 1
ATOM 739 O O . ALA A 1 96 ? -18.604 6.956 11.208 1.00 94.44 96 ALA A O 1
ATOM 740 N N . LEU A 1 97 ? -16.601 6.087 11.741 1.00 93.50 97 LEU A N 1
ATOM 741 C CA . LEU A 1 97 ? -17.105 4.940 12.489 1.00 93.50 97 LEU A CA 1
ATOM 742 C C . LEU A 1 97 ? -17.730 5.389 13.824 1.00 93.50 97 LEU A C 1
ATOM 744 O O . LEU A 1 97 ? -17.219 6.269 14.522 1.00 93.50 97 LEU A O 1
ATOM 748 N N . THR A 1 98 ? -18.885 4.814 14.171 1.00 92.88 98 THR A N 1
ATOM 749 C CA . THR A 1 98 ? -19.655 5.197 15.370 1.00 92.88 98 THR A CA 1
ATOM 750 C C . THR A 1 98 ? -19.008 4.712 16.666 1.00 92.88 98 THR A C 1
ATOM 752 O O . THR A 1 98 ? -19.013 5.434 17.663 1.00 92.88 98 THR A O 1
ATOM 755 N N . ASP A 1 99 ? -18.436 3.511 16.643 1.00 94.94 99 ASP A N 1
ATOM 756 C CA . ASP A 1 99 ? -17.593 2.963 17.703 1.00 94.94 99 ASP A CA 1
ATOM 757 C C . ASP A 1 99 ? -16.206 3.627 17.691 1.00 94.94 99 ASP A C 1
ATOM 759 O O . ASP A 1 99 ? -15.336 3.332 16.867 1.00 94.94 99 ASP A O 1
ATOM 763 N N . ARG A 1 100 ? -16.015 4.571 18.617 1.00 94.38 100 ARG A N 1
ATOM 764 C CA . ARG A 1 100 ? -14.772 5.340 18.738 1.00 94.38 100 ARG A CA 1
ATOM 765 C C . ARG A 1 100 ? -13.615 4.513 19.283 1.00 94.38 100 ARG A C 1
ATOM 767 O O . ARG A 1 100 ? -12.490 4.734 18.846 1.00 94.38 100 ARG A O 1
ATOM 774 N N . ASP A 1 101 ? -13.887 3.576 20.186 1.00 95.31 101 ASP A N 1
ATOM 775 C CA . ASP A 1 101 ? -12.845 2.765 20.815 1.00 95.31 101 ASP A CA 1
ATOM 776 C C . ASP A 1 101 ? -12.226 1.829 19.772 1.00 95.31 101 ASP A C 1
ATOM 778 O O . ASP A 1 101 ? -11.001 1.749 19.647 1.00 95.31 101 ASP A O 1
ATOM 782 N N . LEU A 1 102 ? -13.072 1.205 18.942 1.00 93.88 102 LEU A N 1
ATOM 783 C CA . LEU A 1 102 ? -12.621 0.393 17.814 1.00 93.88 102 LEU A CA 1
ATOM 784 C C . LEU A 1 102 ? -11.844 1.229 16.786 1.00 93.88 102 LEU A C 1
ATOM 786 O O . LEU A 1 102 ? -10.787 0.804 16.318 1.00 93.88 102 LEU A O 1
ATOM 790 N N . ALA A 1 103 ? -12.330 2.430 16.454 1.00 94.81 103 ALA A N 1
ATOM 791 C CA . ALA A 1 103 ? -11.667 3.313 15.498 1.00 94.81 103 ALA A CA 1
ATOM 792 C C . ALA A 1 103 ? -10.274 3.764 15.968 1.00 94.81 103 ALA A C 1
ATOM 794 O O . ALA A 1 103 ? -9.314 3.745 15.191 1.00 94.81 103 ALA A O 1
ATOM 795 N N . GLU A 1 104 ? -10.140 4.144 17.241 1.00 95.31 104 GLU A N 1
ATOM 796 C CA . GLU A 1 104 ? -8.861 4.548 17.830 1.00 95.31 104 GLU A CA 1
ATOM 797 C C . GLU A 1 104 ? -7.890 3.374 17.942 1.00 95.31 104 GLU A C 1
ATOM 799 O O . GLU A 1 104 ? -6.719 3.519 17.574 1.00 95.31 104 GLU A O 1
ATOM 804 N N . GLN A 1 105 ? -8.374 2.203 18.370 1.00 95.62 105 GLN A N 1
ATOM 805 C CA . GLN A 1 105 ? -7.571 0.985 18.384 1.00 95.62 105 GLN A CA 1
ATOM 806 C C . GLN A 1 105 ? -7.033 0.690 16.982 1.00 95.62 105 GLN A C 1
ATOM 808 O O . GLN A 1 105 ? -5.830 0.483 16.812 1.00 95.62 105 GLN A O 1
ATOM 813 N N . LYS A 1 106 ? -7.899 0.725 15.962 1.00 94.88 106 LYS A N 1
ATOM 814 C CA . LYS A 1 106 ? -7.505 0.352 14.605 1.00 94.88 106 LYS A CA 1
ATOM 815 C C . LYS A 1 106 ? -6.547 1.337 13.963 1.00 94.88 106 LYS A C 1
ATOM 817 O O . LYS A 1 106 ? -5.572 0.935 13.330 1.00 94.88 106 LYS A O 1
ATOM 822 N N . ARG A 1 107 ? -6.767 2.630 14.188 1.00 95.62 107 ARG A N 1
ATOM 823 C CA . ARG A 1 107 ? -5.837 3.677 13.768 1.00 95.62 107 ARG A CA 1
ATOM 824 C C . ARG A 1 107 ? -4.456 3.487 14.397 1.00 95.62 107 ARG A C 1
ATOM 826 O O . ARG A 1 107 ? -3.452 3.613 13.698 1.00 95.62 107 ARG A O 1
ATOM 833 N N . LYS A 1 108 ? -4.405 3.173 15.693 1.00 95.88 108 LYS A N 1
ATOM 834 C CA . LYS A 1 108 ? -3.150 2.942 16.411 1.00 95.88 108 LYS A CA 1
ATOM 835 C C . LYS A 1 108 ? -2.410 1.711 15.886 1.00 95.88 108 LYS A C 1
ATOM 837 O O . LYS A 1 108 ? -1.210 1.797 15.658 1.00 95.88 108 LYS A O 1
ATOM 842 N N . GLU A 1 109 ? -3.117 0.607 15.638 1.00 94.88 109 GLU A N 1
ATOM 843 C CA . GLU A 1 109 ? -2.536 -0.598 15.025 1.00 94.88 109 GLU A CA 1
ATOM 844 C C . GLU A 1 109 ? -1.865 -0.280 13.677 1.00 94.88 109 GLU A C 1
ATOM 846 O O . GLU A 1 109 ? -0.724 -0.682 13.448 1.00 94.88 109 GLU A O 1
ATOM 851 N N . ILE A 1 110 ? -2.535 0.496 12.817 1.00 95.25 110 ILE A N 1
ATOM 852 C CA . ILE A 1 110 ? -1.996 0.914 11.513 1.00 95.25 110 ILE A CA 1
ATOM 853 C C . ILE A 1 110 ? -0.743 1.784 11.679 1.00 95.25 110 ILE A C 1
ATOM 855 O O . ILE A 1 110 ? 0.250 1.574 10.984 1.00 95.25 110 ILE A O 1
ATOM 859 N N . GLU A 1 111 ? -0.776 2.776 12.570 1.00 95.50 111 GLU A N 1
ATOM 860 C CA . GLU A 1 111 ? 0.328 3.725 12.747 1.00 95.50 111 GLU A CA 1
ATOM 861 C C . GLU A 1 111 ? 1.573 3.060 13.354 1.00 95.50 111 GLU A C 1
ATOM 863 O O . GLU A 1 111 ? 2.679 3.257 12.848 1.00 95.50 111 GLU A O 1
ATOM 868 N N . GLU A 1 112 ? 1.388 2.196 14.357 1.00 96.12 112 GLU A N 1
ATOM 869 C CA . GLU A 1 112 ? 2.472 1.412 14.957 1.00 96.12 112 GLU A CA 1
ATOM 870 C C . GLU A 1 112 ? 3.111 0.434 13.968 1.00 96.12 112 GLU A C 1
ATOM 872 O O . GLU A 1 112 ? 4.324 0.212 14.009 1.00 96.12 112 GLU A O 1
ATOM 877 N N . GLU A 1 113 ? 2.316 -0.189 13.096 1.00 95.38 113 GLU A N 1
ATOM 878 C CA . GLU A 1 113 ? 2.870 -1.065 12.071 1.00 95.38 113 GLU A CA 1
ATOM 879 C C . GLU A 1 113 ? 3.589 -0.262 10.990 1.00 95.38 113 GLU A C 1
ATOM 881 O O . GLU A 1 113 ? 4.693 -0.641 10.614 1.00 95.38 113 GLU A O 1
ATOM 886 N N . LYS A 1 114 ? 3.042 0.876 10.547 1.00 93.94 114 LYS A N 1
ATOM 887 C CA . LYS A 1 114 ? 3.667 1.711 9.508 1.00 93.94 114 LYS A CA 1
ATOM 888 C C . LYS A 1 114 ? 5.055 2.207 9.915 1.00 93.94 114 LYS A C 1
ATOM 890 O O . LYS A 1 114 ? 5.930 2.338 9.060 1.00 93.94 114 LYS A O 1
ATOM 895 N N . GLU A 1 115 ? 5.260 2.475 11.205 1.00 94.50 115 GLU A N 1
ATOM 896 C CA . GLU A 1 115 ? 6.565 2.856 11.755 1.00 94.50 115 GLU A CA 1
ATOM 897 C C . GLU A 1 115 ? 7.576 1.695 11.721 1.00 94.50 115 GLU A C 1
ATOM 899 O O . GLU A 1 115 ? 8.761 1.911 11.462 1.00 94.50 115 GLU A O 1
ATOM 904 N N . LYS A 1 116 ? 7.118 0.455 11.937 1.00 94.69 116 LYS A N 1
ATOM 905 C CA . LYS A 1 116 ? 7.967 -0.752 11.946 1.00 94.69 116 LYS A CA 1
ATOM 906 C C . LYS A 1 116 ? 8.235 -1.296 10.543 1.00 94.69 116 LYS A C 1
ATOM 908 O O . LYS A 1 116 ? 9.354 -1.696 10.232 1.00 94.69 116 LYS A O 1
ATOM 913 N N . ASP A 1 117 ? 7.201 -1.336 9.716 1.00 92.56 117 ASP A N 1
ATOM 914 C CA . ASP A 1 117 ? 7.196 -1.877 8.366 1.00 92.56 117 ASP A CA 1
ATOM 915 C C . ASP A 1 117 ? 6.250 -1.062 7.479 1.00 92.56 117 ASP A C 1
ATOM 917 O O . ASP A 1 117 ? 5.033 -1.256 7.459 1.00 92.56 117 ASP A O 1
ATOM 921 N N . LYS A 1 118 ? 6.837 -0.192 6.653 1.00 90.44 118 LYS A N 1
ATOM 922 C CA . LYS A 1 118 ? 6.093 0.615 5.678 1.00 90.44 118 LYS A CA 1
ATOM 923 C C . LYS A 1 118 ? 5.270 -0.218 4.690 1.00 90.44 118 LYS A C 1
ATOM 925 O O . LYS A 1 118 ? 4.356 0.312 4.071 1.00 90.44 118 LYS A O 1
ATOM 930 N N . THR A 1 119 ? 5.599 -1.497 4.492 1.00 91.00 119 THR A N 1
ATOM 931 C CA . THR A 1 119 ? 4.856 -2.368 3.571 1.00 91.00 119 THR A CA 1
ATOM 932 C C . THR A 1 119 ? 3.557 -2.901 4.173 1.00 91.00 119 THR A C 1
ATOM 934 O O . THR A 1 119 ? 2.741 -3.461 3.426 1.00 91.00 119 THR A O 1
ATOM 937 N N . LEU A 1 120 ? 3.361 -2.698 5.485 1.00 94.50 120 LEU A N 1
ATOM 938 C CA . LEU A 1 120 ? 2.182 -3.092 6.254 1.00 94.50 120 LEU A CA 1
ATOM 939 C C . LEU A 1 120 ? 1.838 -4.575 6.054 1.00 94.50 120 LEU A C 1
ATOM 941 O O . LEU A 1 120 ? 0.687 -4.958 5.833 1.00 94.50 120 LEU A O 1
ATOM 945 N N . SER A 1 121 ? 2.874 -5.419 6.032 1.00 92.62 121 SER A N 1
ATOM 946 C CA . SER A 1 121 ? 2.750 -6.836 5.689 1.00 92.62 121 SER A CA 1
ATOM 947 C C . SER A 1 121 ? 1.839 -7.596 6.659 1.00 92.62 121 SER A C 1
ATOM 949 O O . SER A 1 121 ? 1.044 -8.437 6.236 1.00 92.62 121 SER A O 1
ATOM 951 N N . THR A 1 122 ? 1.899 -7.274 7.953 1.00 95.50 122 THR A N 1
ATOM 952 C CA . THR A 1 122 ? 1.059 -7.910 8.978 1.00 95.50 122 THR A CA 1
ATOM 953 C C . THR A 1 122 ? -0.381 -7.424 8.865 1.00 95.50 122 THR A C 1
ATOM 955 O O . THR A 1 122 ? -1.300 -8.239 8.942 1.00 95.50 122 THR A O 1
ATOM 958 N N . PHE A 1 123 ? -0.588 -6.133 8.595 1.00 96.25 123 PHE A N 1
ATOM 959 C CA . PHE A 1 123 ? -1.910 -5.552 8.405 1.00 96.25 123 PHE A CA 1
ATOM 960 C C . PHE A 1 123 ? -2.648 -6.231 7.249 1.00 96.25 123 PHE A C 1
ATOM 962 O O . PHE A 1 123 ? -3.764 -6.712 7.431 1.00 96.25 123 PHE A O 1
ATOM 969 N N . PHE A 1 124 ? -2.015 -6.338 6.078 1.00 95.38 124 PHE A N 1
ATOM 970 C CA . PHE A 1 124 ? -2.623 -6.993 4.915 1.00 95.38 124 PHE A CA 1
ATOM 971 C C . PHE A 1 124 ? -2.702 -8.522 5.048 1.00 95.38 124 PHE A C 1
ATOM 973 O O . PHE A 1 124 ? -3.528 -9.151 4.390 1.00 95.38 124 PHE A O 1
ATOM 980 N N . GLY A 1 125 ? -1.863 -9.130 5.890 1.00 94.94 125 GLY A N 1
ATOM 981 C CA . GLY A 1 125 ? -1.896 -10.565 6.180 1.00 94.94 125 GLY A CA 1
ATOM 982 C C . GLY A 1 125 ? -2.933 -10.979 7.231 1.00 94.94 125 GLY A C 1
ATOM 983 O O . GLY A 1 125 ? -3.207 -12.171 7.375 1.00 94.94 125 GLY A O 1
ATOM 984 N N . ASN A 1 126 ? -3.507 -10.031 7.976 1.00 96.00 126 ASN A N 1
ATOM 985 C CA . ASN A 1 126 ? -4.456 -10.318 9.046 1.00 96.00 126 ASN A CA 1
ATOM 986 C C . ASN A 1 126 ? -5.905 -10.341 8.513 1.00 96.00 126 ASN A C 1
A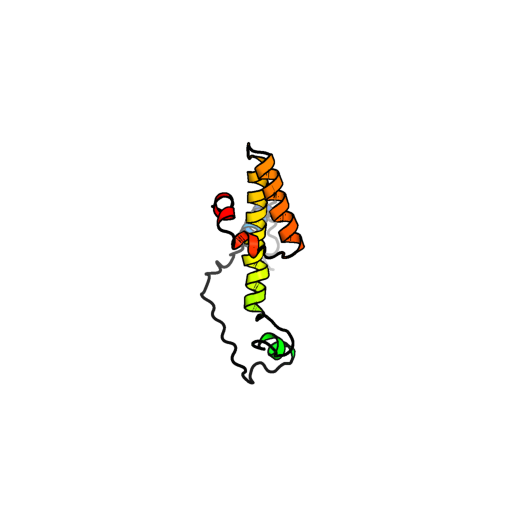TOM 988 O O . ASN A 1 126 ? -6.419 -9.300 8.101 1.00 96.00 126 ASN A O 1
ATOM 992 N N . PRO A 1 127 ? -6.618 -11.483 8.582 1.00 95.81 127 PRO A N 1
ATOM 993 C CA . PRO A 1 127 ? -7.983 -11.590 8.066 1.00 95.81 127 PRO A CA 1
ATOM 994 C C . PRO A 1 127 ? -8.991 -10.691 8.792 1.00 95.81 127 PRO A C 1
ATOM 996 O O . PRO A 1 127 ? -9.996 -10.323 8.191 1.00 95.81 127 PRO A O 1
ATOM 999 N N . ALA A 1 128 ? -8.730 -10.299 10.045 1.00 95.06 128 ALA A N 1
ATOM 1000 C CA . ALA A 1 128 ? -9.585 -9.359 10.772 1.00 95.06 128 ALA A CA 1
ATOM 1001 C C . ALA A 1 128 ? -9.590 -7.957 10.140 1.00 95.06 128 ALA A C 1
ATOM 1003 O O . ALA A 1 128 ? -10.513 -7.188 10.360 1.00 95.06 128 ALA A O 1
ATOM 1004 N N . ASN A 1 129 ? -8.580 -7.617 9.336 1.00 95.56 129 ASN A N 1
ATOM 1005 C CA . ASN A 1 129 ? -8.509 -6.314 8.680 1.00 95.56 129 ASN A CA 1
ATOM 1006 C C . ASN A 1 129 ? -9.318 -6.261 7.385 1.00 95.56 129 ASN A C 1
ATOM 1008 O O . ASN A 1 129 ? -9.516 -5.181 6.839 1.00 95.56 129 ASN A O 1
ATOM 1012 N N . ARG A 1 130 ? -9.802 -7.409 6.899 1.00 95.75 130 ARG A N 1
ATOM 1013 C CA . ARG A 1 130 ? -10.528 -7.493 5.634 1.00 95.75 130 ARG A CA 1
ATOM 1014 C C . ARG A 1 130 ? -11.801 -6.650 5.629 1.00 95.75 130 ARG A C 1
ATOM 1016 O O . ARG A 1 130 ? -12.087 -6.029 4.621 1.00 95.75 130 ARG A O 1
ATOM 1023 N N . GLU A 1 131 ? -12.508 -6.573 6.753 1.00 93.44 131 GLU A N 1
ATOM 1024 C CA . GLU A 1 131 ? -13.721 -5.750 6.880 1.00 93.44 131 GLU A CA 1
ATOM 1025 C C . GLU A 1 131 ? -13.467 -4.244 6.725 1.00 93.44 131 GLU A C 1
ATOM 1027 O O . GLU A 1 131 ? -14.394 -3.498 6.439 1.00 93.44 131 GLU A O 1
ATOM 1032 N N . PHE A 1 132 ? -12.219 -3.804 6.911 1.00 94.50 132 PHE A N 1
ATOM 1033 C CA . PHE A 1 132 ? -11.802 -2.426 6.666 1.00 94.50 132 PHE A CA 1
ATOM 1034 C C . PHE A 1 132 ? -11.214 -2.246 5.259 1.00 94.50 132 PHE A C 1
ATOM 1036 O O . PHE A 1 132 ? -11.087 -1.119 4.807 1.00 94.50 132 PHE A O 1
ATOM 1043 N N . ILE A 1 133 ? -10.801 -3.332 4.596 1.00 95.44 133 ILE A N 1
ATOM 1044 C CA . ILE A 1 133 ? -10.156 -3.312 3.273 1.00 95.44 133 ILE A CA 1
ATOM 1045 C C . ILE A 1 133 ? -11.181 -3.432 2.135 1.00 95.44 133 ILE A C 1
ATOM 1047 O O . ILE A 1 133 ? -10.976 -2.803 1.097 1.00 95.44 133 ILE A O 1
ATOM 1051 N N . ASP A 1 134 ? -12.202 -4.281 2.311 1.00 93.75 134 ASP A N 1
ATOM 1052 C CA . ASP A 1 134 ? -13.270 -4.553 1.331 1.00 93.75 134 ASP A CA 1
ATOM 1053 C C . ASP A 1 134 ? -14.233 -3.356 1.187 1.00 93.75 134 ASP A C 1
ATOM 1055 O O . ASP A 1 134 ? -14.612 -3.054 0.029 1.00 93.75 134 ASP A O 1
#

Secondary structure (DSSP, 8-state):
--TTTT----HHHHHHHHHHHHHHHT-------------------GGG-SHHHHHHH-SS-TTT--S-HHHHHHIIIIIHHHHHHHHHHHHHHHHH-S-HHHHHHHHHHHHHHHHH-TT-HHHHH-GGGHHHH-

Sequence (134 aa):
FDTLANKEYTAEQKQTLEQEQKEFLSQTTTPELEADDGFIVTSASFAQSTPSMSALSGNISPDSQTSDPITKAVRETIIQPQKDNLIEQILKDLAALTDRDLAEQKRKEIEEEKEKDKTLSTFFGNPANREFID